Protein AF-A0A0L0LN25-F1 (afdb_monomer_lite)

Foldseek 3Di:
DDDDLVVLVVLAAADPPPPDAAQDDDPNHRPQPPDDADPVRHFDSFLEYEYDDSVVDDPVLSVVSSVLRVVRRVVVVVPDVGNRRDQRWYWYLPPVRKIWIDTSDPVGHIDIGNDSCVSSDDPVPPDD

Structure (mmCIF, N/CA/C/O backbone):
data_AF-A0A0L0LN25-F1
#
_entry.id   AF-A0A0L0LN25-F1
#
loop_
_atom_site.group_PDB
_atom_site.id
_ato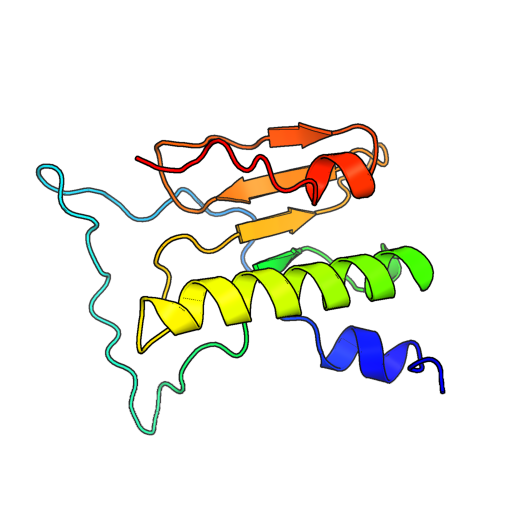m_site.type_symbol
_atom_site.label_atom_id
_atom_site.label_alt_id
_atom_site.label_comp_id
_atom_site.label_asym_id
_atom_site.label_entity_id
_atom_site.label_seq_id
_atom_site.pdbx_PDB_ins_code
_atom_site.Cartn_x
_atom_site.Cartn_y
_atom_site.Cartn_z
_atom_site.occupancy
_atom_site.B_iso_or_equiv
_atom_site.auth_seq_id
_atom_site.auth_comp_id
_atom_site.auth_asym_id
_atom_site.auth_atom_id
_atom_site.pdbx_PDB_model_num
ATOM 1 N N . MET A 1 1 ? 5.239 -18.523 13.470 1.00 55.62 1 MET A N 1
ATOM 2 C CA . MET A 1 1 ? 5.360 -17.385 14.404 1.00 55.62 1 MET A CA 1
ATOM 3 C C . MET A 1 1 ? 4.647 -16.206 13.769 1.00 55.62 1 MET A C 1
ATOM 5 O O . MET A 1 1 ? 4.851 -15.994 12.580 1.00 55.62 1 MET A O 1
ATOM 9 N N . SER A 1 2 ? 3.761 -15.525 14.496 1.00 78.56 2 SER A N 1
ATOM 10 C CA . SER A 1 2 ? 3.165 -14.263 14.040 1.00 78.56 2 SER A CA 1
ATOM 11 C C . SER A 1 2 ? 4.228 -13.165 14.089 1.00 78.56 2 SER A C 1
ATOM 13 O O . SER A 1 2 ? 5.003 -13.122 15.042 1.00 78.56 2 SER A O 1
ATOM 15 N N . LEU A 1 3 ? 4.285 -12.318 13.060 1.00 83.31 3 LEU A N 1
ATOM 16 C CA . LEU A 1 3 ? 5.192 -11.168 13.028 1.00 83.31 3 LEU A CA 1
ATOM 17 C C . LEU A 1 3 ? 4.820 -10.176 14.138 1.00 83.31 3 LEU A C 1
ATOM 19 O O . LEU A 1 3 ? 3.642 -9.995 14.444 1.00 83.31 3 LEU A O 1
ATOM 23 N N . SER A 1 4 ? 5.821 -9.531 14.724 1.00 93.62 4 SER A N 1
ATOM 24 C CA . SER A 1 4 ? 5.635 -8.395 15.625 1.00 93.62 4 SER A CA 1
ATOM 25 C C . SER A 1 4 ? 5.137 -7.161 14.868 1.00 93.62 4 SER A C 1
ATOM 27 O O . SER A 1 4 ? 5.356 -7.016 13.662 1.00 93.62 4 SER A O 1
ATOM 29 N N . ARG A 1 5 ? 4.519 -6.214 15.586 1.00 92.31 5 ARG A N 1
ATOM 30 C CA . ARG A 1 5 ? 4.071 -4.932 15.018 1.00 92.31 5 ARG A CA 1
ATOM 31 C C . ARG A 1 5 ? 5.196 -4.194 14.282 1.00 92.31 5 ARG A C 1
ATOM 33 O O . ARG A 1 5 ? 4.986 -3.706 13.177 1.00 92.31 5 ARG A O 1
ATOM 40 N N . THR A 1 6 ? 6.396 -4.153 14.861 1.00 88.69 6 THR A N 1
ATOM 41 C CA . THR A 1 6 ? 7.568 -3.507 14.249 1.00 88.69 6 THR A CA 1
ATOM 42 C C . THR A 1 6 ? 7.966 -4.173 12.933 1.00 88.69 6 THR A C 1
ATOM 44 O O . THR A 1 6 ? 8.272 -3.481 11.965 1.00 88.69 6 THR A O 1
ATOM 47 N N . GLU A 1 7 ? 7.915 -5.506 12.862 1.00 86.75 7 GLU A N 1
ATOM 48 C CA . GLU A 1 7 ? 8.190 -6.241 11.623 1.00 86.75 7 GLU A CA 1
ATOM 49 C C . GLU A 1 7 ? 7.120 -5.983 10.556 1.00 86.75 7 GLU A C 1
ATOM 51 O O . GLU A 1 7 ? 7.458 -5.821 9.385 1.00 86.75 7 GLU A O 1
ATOM 56 N N . LEU A 1 8 ? 5.843 -5.901 10.945 1.00 86.75 8 LEU A N 1
ATOM 57 C CA . LEU A 1 8 ? 4.753 -5.561 10.025 1.00 86.75 8 LEU A CA 1
ATOM 58 C C . LEU A 1 8 ? 4.919 -4.146 9.455 1.00 86.75 8 LEU A C 1
ATOM 60 O O . LEU A 1 8 ? 4.846 -3.959 8.243 1.00 86.75 8 LEU A O 1
ATOM 64 N N . ILE A 1 9 ? 5.215 -3.160 10.307 1.00 86.56 9 ILE A N 1
ATOM 65 C CA . ILE A 1 9 ? 5.462 -1.773 9.883 1.00 86.56 9 ILE A CA 1
ATOM 66 C C . ILE A 1 9 ? 6.662 -1.699 8.933 1.00 86.56 9 ILE A C 1
ATOM 68 O O . ILE A 1 9 ? 6.582 -1.020 7.911 1.00 86.56 9 ILE A O 1
ATOM 72 N N . GLY A 1 10 ? 7.749 -2.416 9.239 1.00 78.88 10 GLY A N 1
ATOM 73 C CA . GLY A 1 10 ? 8.963 -2.435 8.416 1.00 78.88 10 GLY A CA 1
ATOM 74 C C . GLY A 1 10 ? 8.802 -3.128 7.058 1.00 78.88 10 GLY A C 1
ATOM 75 O O . GLY A 1 10 ? 9.588 -2.873 6.149 1.00 78.88 10 GLY A O 1
ATOM 76 N N . LYS A 1 11 ? 7.790 -3.990 6.898 1.00 85.06 11 LYS A N 1
ATOM 77 C CA . LYS A 1 11 ? 7.468 -4.654 5.624 1.00 85.06 11 LYS A CA 1
ATOM 78 C C . LYS A 1 11 ? 6.600 -3.814 4.686 1.00 85.06 11 LYS A C 1
ATOM 80 O O . LYS A 1 11 ? 6.530 -4.116 3.493 1.00 85.06 11 LYS A O 1
ATOM 85 N N . LEU A 1 12 ? 5.903 -2.809 5.207 1.00 84.88 12 LEU A N 1
ATOM 86 C CA . LEU A 1 12 ? 5.016 -1.961 4.420 1.00 84.88 12 LEU A CA 1
ATOM 87 C C . LEU A 1 12 ? 5.783 -0.790 3.805 1.00 84.88 12 LEU A C 1
ATOM 89 O O . LEU A 1 12 ? 6.668 -0.201 4.420 1.00 84.88 12 LEU A O 1
ATOM 93 N N . MET A 1 13 ? 5.407 -0.433 2.579 1.00 88.00 13 MET A N 1
ATOM 94 C CA . MET A 1 13 ? 5.861 0.802 1.952 1.00 88.00 13 MET A CA 1
ATOM 95 C C . MET A 1 13 ? 4.925 1.936 2.376 1.00 88.00 13 MET A C 1
ATOM 97 O O . MET A 1 13 ? 3.722 1.874 2.121 1.00 88.00 13 MET A O 1
ATOM 101 N N . TRP A 1 14 ? 5.466 2.968 3.017 1.00 84.56 14 TRP A N 1
ATOM 102 C CA . TRP A 1 14 ? 4.688 4.097 3.526 1.00 84.56 14 TRP A CA 1
ATOM 103 C C . TRP A 1 14 ? 4.651 5.243 2.512 1.00 84.56 14 TRP A C 1
ATOM 105 O O . TRP A 1 14 ? 5.670 5.608 1.927 1.00 84.56 14 TRP A O 1
ATOM 115 N N . ASN A 1 15 ? 3.462 5.798 2.280 1.00 81.25 15 ASN A N 1
ATOM 116 C CA . ASN A 1 15 ? 3.239 6.918 1.376 1.00 81.25 15 ASN A CA 1
ATOM 117 C C . ASN A 1 15 ? 3.153 8.234 2.156 1.00 81.25 15 ASN A C 1
ATOM 119 O O . ASN A 1 15 ? 2.114 8.553 2.742 1.00 81.25 15 ASN A O 1
ATOM 123 N N . GLU A 1 16 ? 4.233 9.010 2.101 1.00 66.69 16 GLU A N 1
ATOM 124 C CA . GLU A 1 16 ? 4.356 10.327 2.742 1.00 66.69 16 GLU A CA 1
ATOM 125 C C . GLU A 1 16 ? 3.850 11.486 1.852 1.00 66.69 16 GLU A C 1
ATOM 127 O O . GLU A 1 16 ? 3.643 12.595 2.336 1.00 66.69 16 GLU A O 1
ATOM 132 N N . GLY A 1 17 ? 3.606 11.245 0.554 1.00 59.28 17 GLY A N 1
ATOM 133 C CA . GLY A 1 17 ? 3.309 12.278 -0.455 1.00 59.28 17 GLY A CA 1
ATOM 134 C C . GLY A 1 17 ? 1.823 12.571 -0.717 1.00 59.28 17 GLY A C 1
ATOM 135 O O . GLY A 1 17 ? 1.493 13.244 -1.696 1.00 59.28 17 GLY A O 1
ATOM 136 N N . GLY A 1 18 ? 0.908 12.055 0.112 1.00 60.31 18 GLY A N 1
ATOM 137 C CA . GLY A 1 18 ? -0.541 12.156 -0.117 1.00 60.31 18 GLY A CA 1
ATOM 138 C C . GLY A 1 18 ? -1.029 11.312 -1.307 1.00 60.31 18 GLY A C 1
ATOM 139 O O . GLY A 1 18 ? -0.308 10.470 -1.832 1.00 60.31 18 GLY A O 1
ATOM 140 N N . TYR A 1 19 ? -2.278 11.488 -1.748 1.00 60.75 19 TYR A N 1
ATOM 141 C CA . TYR A 1 19 ? -2.886 10.577 -2.738 1.00 60.75 19 TYR A CA 1
ATOM 142 C C . TYR A 1 19 ? -2.513 10.854 -4.203 1.00 60.75 19 TYR A C 1
ATOM 144 O O . TYR A 1 19 ? -3.021 10.144 -5.075 1.00 60.75 19 TYR A O 1
ATOM 152 N N . GLY A 1 20 ? -1.718 11.903 -4.474 1.00 54.34 20 GLY A N 1
ATOM 153 C CA . GLY A 1 20 ? -1.389 12.434 -5.808 1.00 54.34 20 GLY A CA 1
ATOM 154 C C . GLY A 1 20 ? -2.591 12.610 -6.756 1.00 54.34 20 GLY A C 1
ATOM 155 O O . GLY A 1 20 ? -3.731 12.289 -6.436 1.00 54.34 20 GLY A O 1
ATOM 156 N N . PHE A 1 21 ? -2.371 13.100 -7.969 1.00 41.38 21 PHE A N 1
ATOM 157 C CA . PHE A 1 21 ? -3.255 12.814 -9.107 1.00 41.38 21 PHE A CA 1
ATOM 158 C C . PHE A 1 21 ? -2.419 11.958 -10.060 1.00 41.38 21 PHE A C 1
ATOM 160 O O . PHE A 1 21 ? -1.208 12.155 -10.122 1.00 41.38 21 PHE A O 1
ATOM 167 N N . GLY A 1 22 ? -3.017 10.928 -10.663 1.00 48.19 22 GLY A N 1
ATOM 168 C CA . GLY A 1 22 ? -2.292 9.865 -11.366 1.00 48.19 22 GLY A CA 1
ATOM 169 C C . GLY A 1 22 ? -1.296 10.364 -12.419 1.00 48.19 22 GLY A C 1
ATOM 170 O O . GLY A 1 22 ? -1.324 11.521 -12.839 1.00 48.19 22 GLY A O 1
ATOM 171 N N . ILE A 1 23 ? -0.417 9.465 -12.861 1.00 47.84 23 ILE A N 1
ATOM 172 C CA . ILE A 1 23 ? 0.585 9.741 -13.901 1.00 47.84 23 ILE A CA 1
ATOM 173 C C . ILE A 1 23 ? -0.120 10.345 -15.137 1.00 47.84 23 ILE A C 1
ATOM 175 O O . ILE A 1 23 ? -1.143 9.797 -15.562 1.00 47.84 23 ILE A O 1
ATOM 179 N N . PRO A 1 24 ? 0.355 11.467 -15.717 1.00 38.66 24 PRO A N 1
ATOM 180 C CA . PRO A 1 24 ? -0.248 12.019 -16.926 1.00 38.66 24 PRO A CA 1
ATOM 181 C C . PRO A 1 24 ? -0.191 10.983 -18.056 1.00 38.66 24 PRO A C 1
ATOM 183 O O . PRO A 1 24 ? 0.837 10.349 -18.282 1.00 38.66 24 PRO A O 1
ATOM 186 N N . SER A 1 25 ? -1.299 10.793 -18.769 1.00 38.31 25 SER A N 1
ATOM 187 C CA . SER A 1 25 ? -1.283 10.063 -20.036 1.00 38.31 25 SER A CA 1
ATOM 188 C C . SER A 1 25 ? -1.082 11.062 -21.174 1.00 38.31 25 SER A C 1
ATOM 190 O O . SER A 1 25 ? -1.675 12.141 -21.181 1.00 38.31 25 SER A O 1
ATOM 192 N N . LEU A 1 26 ? -0.220 10.728 -22.130 1.00 34.94 26 LEU A N 1
ATOM 193 C CA . LEU A 1 26 ? -0.050 11.480 -23.373 1.00 34.94 26 LEU A CA 1
ATOM 194 C C . LEU A 1 26 ? -0.413 10.524 -24.508 1.00 34.94 26 LEU A C 1
ATOM 196 O O . LEU A 1 26 ? 0.212 9.478 -24.652 1.00 34.94 26 LEU A O 1
ATOM 200 N N . ALA A 1 27 ? -1.454 10.849 -25.281 1.00 35.12 27 ALA A N 1
ATOM 201 C CA . ALA A 1 27 ? -1.884 10.074 -26.452 1.00 35.12 27 ALA A CA 1
ATOM 202 C C . ALA A 1 27 ? -2.058 8.555 -26.195 1.00 35.12 27 ALA A C 1
ATOM 204 O O . ALA A 1 27 ? -1.476 7.736 -26.902 1.00 35.12 27 ALA A O 1
ATOM 205 N N . ASN A 1 28 ? -2.841 8.170 -25.176 1.00 30.42 28 ASN A N 1
ATOM 206 C CA . ASN A 1 28 ? -3.078 6.767 -24.779 1.00 30.42 28 ASN A CA 1
ATOM 207 C C . ASN A 1 28 ? -1.818 5.983 -24.365 1.00 30.42 28 ASN A C 1
ATOM 209 O O . ASN A 1 28 ? -1.851 4.759 -24.263 1.00 30.42 28 ASN A O 1
ATOM 213 N N . SER A 1 29 ? -0.714 6.675 -24.091 1.00 33.56 29 SER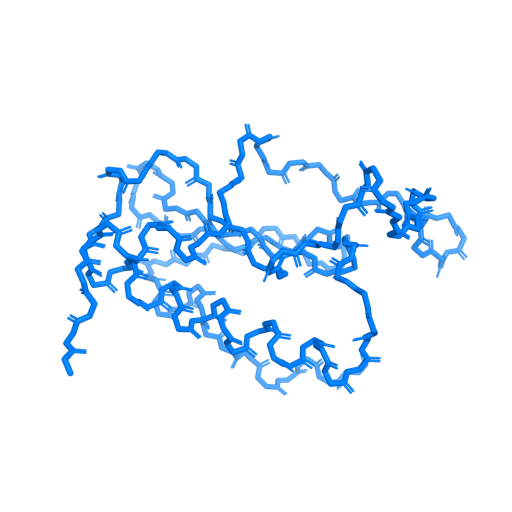 A N 1
ATOM 214 C CA . SER A 1 29 ? 0.466 6.097 -23.457 1.00 33.56 29 SER A CA 1
ATOM 215 C C . SER A 1 29 ? 0.572 6.609 -22.024 1.00 33.56 29 SER A C 1
ATOM 217 O O . SER A 1 29 ? 0.390 7.802 -21.759 1.00 33.56 29 SER A O 1
ATOM 219 N N . MET A 1 30 ? 0.838 5.706 -21.078 1.00 37.72 30 MET A N 1
ATOM 220 C CA . MET A 1 30 ? 1.261 6.107 -19.738 1.00 37.72 30 MET A CA 1
ATOM 221 C C . MET A 1 30 ? 2.562 6.897 -19.902 1.00 37.72 30 MET A C 1
ATOM 223 O O . MET A 1 30 ? 3.530 6.347 -20.429 1.00 37.72 30 MET A O 1
ATOM 227 N N . ALA A 1 31 ? 2.606 8.171 -19.499 1.00 39.69 31 ALA A N 1
ATOM 228 C CA . ALA A 1 31 ? 3.862 8.910 -19.509 1.00 39.69 31 ALA A CA 1
ATOM 229 C C . ALA A 1 31 ? 4.703 8.415 -18.330 1.00 39.69 31 ALA A C 1
ATOM 231 O O . ALA A 1 31 ? 4.651 8.956 -17.229 1.00 39.69 31 ALA A O 1
ATOM 232 N N . TRP A 1 32 ? 5.459 7.341 -18.561 1.00 48.56 32 TRP A N 1
ATOM 233 C CA . TRP A 1 32 ? 6.543 6.911 -17.692 1.00 48.56 32 TRP A CA 1
ATOM 234 C C . TRP A 1 32 ? 7.429 8.128 -17.464 1.00 48.56 32 TRP A C 1
ATOM 236 O O . TRP A 1 32 ? 8.125 8.573 -18.377 1.00 48.56 32 TRP A O 1
ATOM 246 N N . GLY A 1 33 ? 7.385 8.709 -16.271 1.00 42.22 33 GLY A N 1
ATOM 247 C CA . GLY A 1 33 ? 8.325 9.748 -15.887 1.00 42.22 33 GLY A CA 1
ATOM 248 C C . GLY A 1 33 ? 9.710 9.136 -15.710 1.00 42.22 33 GLY A C 1
ATOM 249 O O . GLY A 1 33 ? 10.149 9.025 -14.580 1.00 42.22 33 GLY A O 1
ATOM 250 N N . LEU A 1 34 ? 10.337 8.678 -16.804 1.00 43.62 34 LEU A N 1
ATOM 251 C CA . LEU A 1 34 ? 11.768 8.438 -17.038 1.00 43.62 34 LEU A CA 1
ATOM 252 C C . LEU A 1 34 ? 12.608 8.038 -15.809 1.00 43.62 34 LEU A C 1
ATOM 254 O O . LEU A 1 34 ? 13.731 8.509 -15.628 1.00 43.62 34 LEU A O 1
ATOM 258 N N . ALA A 1 35 ? 12.090 7.160 -14.959 1.00 52.34 35 ALA A N 1
ATOM 259 C CA . ALA A 1 35 ? 12.849 6.544 -13.893 1.00 52.34 35 ALA A CA 1
ATOM 260 C C . ALA A 1 35 ? 13.159 5.133 -14.375 1.00 52.34 35 ALA A C 1
ATOM 262 O O . ALA A 1 35 ? 12.320 4.246 -14.331 1.00 52.34 35 ALA A O 1
ATOM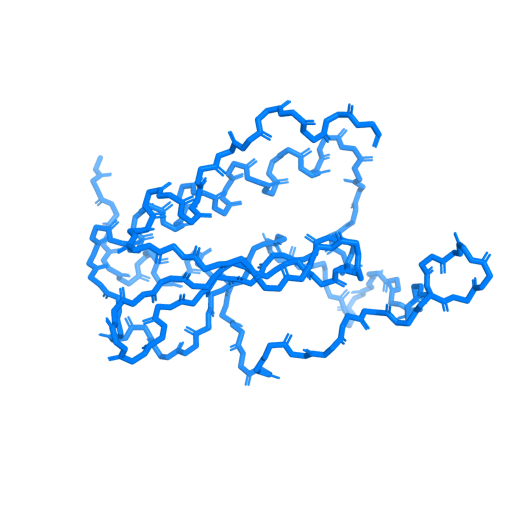 263 N N . THR A 1 36 ? 14.344 4.937 -14.932 1.00 59.75 36 THR A N 1
ATOM 264 C CA . THR A 1 36 ? 14.955 3.614 -14.995 1.00 59.75 36 THR A CA 1
ATOM 265 C C . THR A 1 36 ? 15.597 3.357 -13.639 1.00 59.75 36 THR A C 1
ATOM 267 O O . THR A 1 36 ? 16.262 4.241 -13.092 1.00 59.75 36 THR A O 1
ATOM 270 N N . THR A 1 37 ? 15.393 2.164 -13.077 1.00 62.34 37 THR A N 1
ATOM 271 C CA . THR A 1 37 ? 16.108 1.752 -11.862 1.00 62.34 37 THR A CA 1
ATOM 272 C C . THR A 1 37 ? 17.613 1.847 -12.108 1.00 62.34 37 THR A C 1
ATOM 274 O O . THR A 1 37 ? 18.092 1.415 -13.160 1.00 62.34 37 THR A O 1
ATOM 277 N N . GLY A 1 38 ? 18.360 2.363 -11.142 1.00 67.06 38 GLY A N 1
ATOM 278 C CA . GLY A 1 38 ? 19.812 2.490 -11.209 1.00 67.06 38 GLY A CA 1
ATOM 279 C C . GLY A 1 38 ? 20.435 2.466 -9.814 1.00 67.06 38 GLY A C 1
ATOM 280 O O . GLY A 1 38 ? 19.702 2.398 -8.829 1.00 67.06 38 GLY A O 1
ATOM 281 N N . PRO A 1 39 ? 21.771 2.542 -9.704 1.00 73.88 39 PRO A N 1
ATOM 282 C CA . PRO A 1 39 ? 22.466 2.535 -8.413 1.00 73.88 39 PRO A CA 1
ATOM 283 C C . PRO A 1 39 ? 21.940 3.597 -7.437 1.00 73.88 39 PRO A C 1
ATOM 285 O O . PRO A 1 39 ? 21.788 3.325 -6.251 1.00 73.88 39 PRO A O 1
ATOM 288 N N . ASP A 1 40 ? 21.573 4.767 -7.962 1.00 74.25 40 ASP A N 1
ATOM 289 C CA . ASP A 1 40 ? 21.067 5.901 -7.179 1.00 74.25 40 ASP A CA 1
ATOM 290 C C . ASP A 1 40 ? 19.533 5.916 -7.049 1.00 74.25 40 ASP A C 1
ATOM 292 O O . ASP A 1 40 ? 18.958 6.809 -6.426 1.00 74.25 40 ASP A O 1
ATOM 296 N N . ARG A 1 41 ? 18.849 4.960 -7.693 1.00 71.31 41 ARG A N 1
ATOM 297 C CA . ARG A 1 41 ? 17.384 4.846 -7.755 1.00 71.31 41 ARG A CA 1
ATOM 298 C C . ARG A 1 41 ? 16.991 3.367 -7.737 1.00 71.31 41 ARG A C 1
ATOM 300 O O . ARG A 1 41 ? 16.701 2.810 -8.803 1.00 71.31 41 ARG A O 1
ATOM 307 N N . PRO A 1 42 ? 17.045 2.708 -6.565 1.00 74.06 42 PRO A N 1
ATOM 308 C CA . PRO A 1 42 ? 16.641 1.314 -6.452 1.00 74.06 42 PRO A CA 1
ATOM 309 C C . PRO A 1 42 ? 15.168 1.144 -6.838 1.00 74.06 42 PRO A C 1
ATOM 311 O O . PRO A 1 42 ? 14.383 2.094 -6.798 1.00 74.06 42 PRO A O 1
ATOM 314 N N . ASP A 1 43 ? 14.799 -0.076 -7.222 1.00 77.62 43 ASP A N 1
ATOM 315 C CA . ASP A 1 43 ? 13.396 -0.406 -7.465 1.00 77.62 43 ASP A CA 1
ATOM 316 C C . ASP A 1 43 ? 12.566 -0.271 -6.181 1.00 77.62 43 ASP A C 1
ATOM 318 O O . ASP A 1 43 ? 13.090 -0.360 -5.064 1.00 77.62 43 ASP A O 1
ATOM 322 N N . LEU A 1 44 ? 11.258 -0.080 -6.334 1.00 78.75 44 LEU A N 1
ATOM 323 C CA . LEU A 1 44 ? 10.359 -0.002 -5.189 1.00 78.75 44 LEU A CA 1
ATOM 324 C C . LEU A 1 44 ? 10.219 -1.377 -4.509 1.00 78.75 44 LEU A C 1
ATOM 326 O O . LEU A 1 44 ? 10.125 -2.411 -5.178 1.00 78.75 44 LEU A O 1
ATOM 330 N N . PRO A 1 45 ? 10.139 -1.426 -3.169 1.00 81.69 45 PRO A N 1
ATOM 331 C CA . PRO A 1 45 ? 9.975 -2.687 -2.449 1.00 81.69 45 PRO A CA 1
ATOM 332 C C . PRO A 1 45 ? 8.584 -3.314 -2.648 1.00 81.69 45 PRO A C 1
ATOM 334 O O . PRO A 1 45 ? 8.444 -4.525 -2.480 1.00 81.69 45 PRO A O 1
ATOM 337 N N . SER A 1 46 ? 7.574 -2.521 -3.026 1.00 85.75 46 SER A N 1
ATOM 338 C CA . SER A 1 46 ? 6.192 -2.955 -3.260 1.00 85.75 46 SER A CA 1
ATOM 339 C C . SER A 1 46 ? 5.478 -2.045 -4.269 1.00 85.75 46 SER A C 1
ATOM 341 O O . SER A 1 46 ? 5.843 -0.882 -4.428 1.00 85.75 46 SER A O 1
ATOM 343 N N . VAL A 1 47 ? 4.430 -2.563 -4.918 1.00 85.25 47 VAL A N 1
ATOM 344 C CA . VAL A 1 47 ? 3.466 -1.774 -5.723 1.00 85.25 47 VAL A CA 1
ATOM 345 C C . VAL A 1 47 ? 2.244 -1.317 -4.916 1.00 85.25 47 VAL A C 1
ATOM 347 O O . VAL A 1 47 ? 1.301 -0.749 -5.470 1.00 85.25 47 VAL A O 1
ATOM 350 N N . VAL A 1 48 ? 2.230 -1.584 -3.610 1.00 87.38 48 VAL A N 1
ATOM 351 C CA . VAL A 1 48 ? 1.199 -1.133 -2.673 1.00 87.38 48 VAL A CA 1
ATOM 352 C C . VAL A 1 48 ? 1.840 -0.244 -1.620 1.00 87.38 48 VAL A C 1
ATOM 354 O O . VAL A 1 48 ? 2.785 -0.655 -0.950 1.00 87.38 48 VAL A O 1
ATOM 357 N N . ALA A 1 49 ? 1.290 0.952 -1.450 1.00 88.06 49 ALA A N 1
ATOM 358 C CA . ALA A 1 49 ? 1.679 1.905 -0.428 1.00 88.06 49 ALA A CA 1
ATOM 359 C C . ALA A 1 49 ? 0.550 2.112 0.592 1.00 88.06 49 ALA A C 1
ATOM 361 O O . ALA A 1 49 ? -0.630 2.085 0.234 1.00 88.06 49 ALA A O 1
ATOM 362 N N . VAL A 1 50 ? 0.911 2.363 1.848 1.00 89.19 50 VAL A N 1
ATOM 363 C CA . VAL A 1 50 ? -0.019 2.679 2.941 1.00 89.19 50 VAL A CA 1
ATOM 364 C C . VAL A 1 50 ? 0.186 4.128 3.370 1.00 89.19 50 VAL A C 1
ATOM 366 O O . VAL A 1 50 ? 1.319 4.556 3.567 1.00 89.19 50 VAL A O 1
ATOM 369 N N . SER A 1 51 ? -0.889 4.904 3.484 1.00 89.00 51 SER A N 1
ATOM 370 C CA . SER A 1 51 ? -0.807 6.328 3.829 1.00 89.00 51 SER A CA 1
ATOM 371 C C . SER A 1 51 ? -0.986 6.608 5.318 1.00 89.00 51 SER A C 1
ATOM 373 O O . SER A 1 51 ? -1.692 5.900 6.035 1.00 89.00 51 SER A O 1
ATOM 375 N N . GLY A 1 52 ? -0.394 7.718 5.758 1.00 82.19 52 GLY A N 1
ATOM 376 C CA . GLY A 1 52 ? -0.514 8.199 7.129 1.00 82.19 52 GLY A CA 1
ATOM 377 C C . GLY A 1 52 ? 0.397 7.464 8.117 1.00 82.19 52 GLY A C 1
ATOM 378 O O . GLY A 1 52 ? 1.161 6.581 7.730 1.00 82.19 52 GLY A O 1
ATOM 379 N N . PRO A 1 53 ? 0.346 7.862 9.39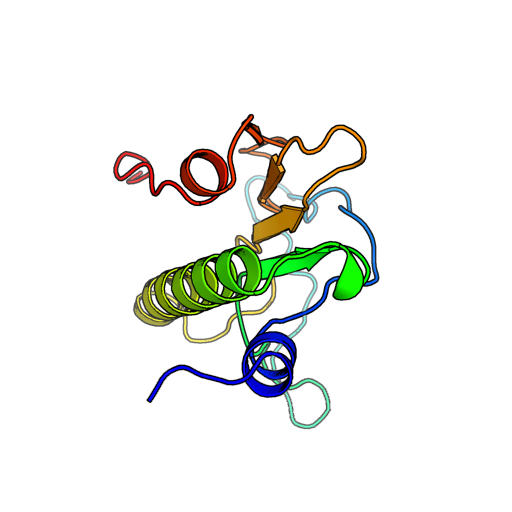5 1.00 87.62 53 PRO A N 1
ATOM 380 C CA . PRO A 1 53 ? 1.241 7.335 10.412 1.00 87.62 53 PRO A CA 1
ATOM 381 C C . PRO A 1 53 ? 0.821 5.908 10.842 1.00 87.62 53 PRO A C 1
ATOM 383 O O . PRO A 1 53 ? -0.382 5.611 10.868 1.00 87.62 53 PRO A O 1
ATOM 386 N N . PRO A 1 54 ? 1.767 5.011 11.192 1.00 88.44 54 PRO A N 1
ATOM 387 C CA . PRO A 1 54 ? 1.464 3.617 11.531 1.00 88.44 54 PRO A CA 1
ATOM 388 C C . PRO A 1 54 ? 0.476 3.426 12.689 1.00 88.44 54 PRO A C 1
ATOM 390 O O . PRO A 1 54 ? -0.230 2.420 12.745 1.00 88.44 54 PRO A O 1
ATOM 393 N N . GLU A 1 55 ? 0.393 4.384 13.610 1.00 92.56 55 GLU A N 1
ATOM 394 C CA . GLU A 1 55 ? -0.485 4.373 14.789 1.00 92.56 55 GLU A CA 1
ATOM 395 C C . GLU A 1 55 ? -1.975 4.368 14.426 1.00 92.56 55 GLU A C 1
ATOM 397 O O . GLU A 1 55 ? -2.809 3.983 15.242 1.00 92.56 55 GLU A O 1
ATOM 402 N N . LYS A 1 56 ? -2.318 4.743 13.189 1.00 93.44 56 LYS A N 1
ATOM 403 C CA . LYS A 1 56 ? -3.683 4.673 12.653 1.00 93.44 56 LYS A CA 1
ATOM 404 C C . LYS A 1 56 ? -4.205 3.236 12.515 1.00 93.44 56 LYS A C 1
ATOM 406 O O . LYS A 1 56 ? -5.419 3.014 12.488 1.00 93.44 56 LYS A O 1
ATOM 411 N N . TYR A 1 57 ? -3.294 2.272 12.406 1.00 94.69 57 TYR A N 1
ATOM 412 C CA . TYR A 1 57 ? -3.589 0.888 12.059 1.00 94.69 57 TYR A CA 1
ATOM 413 C C . TYR A 1 57 ? -3.401 -0.037 13.264 1.00 94.69 57 TYR A C 1
ATOM 415 O O . TYR A 1 57 ? -2.376 0.000 13.956 1.00 94.69 57 TYR A O 1
ATOM 423 N N . SER A 1 58 ? -4.383 -0.901 13.493 1.00 96.75 58 SER A N 1
ATOM 424 C CA . SER A 1 58 ? -4.283 -2.038 14.413 1.00 96.75 58 SER A CA 1
ATOM 425 C C . SER A 1 58 ? -3.336 -3.114 13.870 1.00 96.75 58 SER A C 1
ATOM 427 O O . SER A 1 58 ? -3.006 -3.128 12.685 1.00 96.75 58 SER A O 1
ATOM 429 N N . ASP A 1 59 ? -2.887 -4.024 14.735 1.00 95.75 59 ASP A N 1
ATOM 430 C CA . ASP A 1 59 ? -1.972 -5.106 14.343 1.00 95.75 59 ASP A CA 1
ATOM 431 C C . ASP A 1 59 ? -2.592 -6.040 13.290 1.00 95.75 59 ASP A C 1
ATOM 433 O O . ASP A 1 59 ? -1.915 -6.426 12.337 1.00 95.75 59 ASP A O 1
ATOM 437 N N . ASP A 1 60 ? -3.891 -6.329 13.409 1.00 96.06 60 ASP A N 1
ATOM 438 C CA . ASP A 1 60 ? -4.626 -7.148 12.439 1.00 96.06 60 ASP A CA 1
ATOM 439 C C . ASP A 1 60 ? -4.715 -6.456 11.071 1.00 96.06 60 ASP A C 1
ATOM 441 O O . ASP A 1 60 ? -4.476 -7.079 10.035 1.00 96.06 60 ASP A O 1
ATOM 445 N N . GLU A 1 61 ? -4.978 -5.145 11.058 1.00 96.69 61 GLU A N 1
ATOM 446 C CA . GLU A 1 61 ? -4.995 -4.350 9.825 1.00 96.69 61 GLU A CA 1
ATOM 447 C C . GLU A 1 61 ? -3.610 -4.320 9.166 1.00 96.69 61 GLU A C 1
ATOM 449 O O . GLU A 1 61 ? -3.497 -4.491 7.953 1.00 96.69 61 GLU A O 1
ATOM 454 N N . LEU A 1 62 ? -2.539 -4.161 9.950 1.00 95.00 62 LEU A N 1
ATOM 455 C CA . LEU A 1 62 ? -1.166 -4.210 9.441 1.00 95.00 62 LEU A CA 1
ATOM 456 C C . LEU A 1 62 ? -0.821 -5.586 8.854 1.00 95.00 62 LEU A C 1
ATOM 458 O O . LEU A 1 62 ? -0.165 -5.662 7.810 1.00 95.00 62 LEU A O 1
ATOM 462 N N . ALA A 1 63 ? -1.270 -6.671 9.486 1.00 95.50 63 ALA A N 1
ATOM 463 C CA . ALA A 1 63 ? -1.077 -8.027 8.982 1.00 95.50 63 ALA A CA 1
ATOM 464 C C . ALA A 1 63 ? -1.814 -8.247 7.650 1.00 95.50 63 ALA A C 1
ATOM 466 O O . ALA A 1 63 ? -1.233 -8.779 6.698 1.00 95.50 63 ALA A O 1
ATOM 467 N N . GLU A 1 64 ? -3.061 -7.786 7.545 1.00 95.69 64 GLU A N 1
ATOM 468 C CA . GLU A 1 64 ? -3.860 -7.895 6.322 1.00 95.69 64 GLU A CA 1
ATOM 469 C C . GLU A 1 64 ? -3.292 -7.035 5.179 1.00 95.69 64 GLU A C 1
ATOM 471 O O . GLU A 1 64 ? -3.155 -7.524 4.051 1.00 95.69 64 GLU A O 1
ATOM 476 N N . LEU A 1 65 ? -2.869 -5.799 5.468 1.00 94.56 65 LEU A N 1
ATOM 477 C CA . LEU A 1 65 ? -2.190 -4.919 4.509 1.00 94.56 65 LEU A CA 1
ATOM 478 C C . LEU A 1 65 ? -0.867 -5.518 4.025 1.00 94.56 65 LEU A C 1
ATOM 480 O O . LEU A 1 65 ? -0.576 -5.474 2.828 1.00 94.56 65 LEU A O 1
ATOM 484 N N . THR A 1 66 ? -0.090 -6.125 4.925 1.00 93.69 66 THR A N 1
ATOM 485 C CA . THR A 1 66 ? 1.169 -6.806 4.578 1.00 93.69 66 THR A CA 1
ATOM 486 C C . THR A 1 66 ? 0.900 -7.959 3.617 1.00 93.69 66 THR A C 1
ATOM 488 O O . THR A 1 66 ? 1.499 -8.026 2.544 1.00 93.69 66 THR A O 1
ATOM 491 N N . ALA A 1 67 ? -0.065 -8.824 3.941 1.00 94.06 67 ALA A N 1
ATOM 492 C CA . ALA A 1 67 ? -0.428 -9.947 3.084 1.00 94.06 67 ALA A CA 1
ATOM 493 C C . ALA A 1 67 ? -0.967 -9.482 1.718 1.00 94.06 67 ALA A C 1
ATOM 495 O O . ALA A 1 67 ? -0.681 -10.098 0.689 1.00 94.06 67 ALA A O 1
ATOM 496 N N . PHE A 1 68 ? -1.749 -8.400 1.682 1.00 93.44 68 PHE A N 1
ATOM 497 C CA . PHE A 1 68 ? -2.234 -7.808 0.434 1.00 93.44 68 PHE A CA 1
ATOM 498 C C . PHE A 1 68 ? -1.090 -7.244 -0.421 1.00 93.44 68 PHE A C 1
ATOM 500 O O . PHE A 1 68 ? -1.020 -7.549 -1.615 1.00 93.44 68 PHE A O 1
ATOM 507 N N . SER A 1 69 ? -0.181 -6.483 0.192 1.00 90.69 69 SER A N 1
ATOM 508 C CA . SER A 1 69 ? 1.015 -5.916 -0.442 1.00 90.69 69 SER A CA 1
ATOM 509 C C . SER A 1 69 ? 1.891 -7.003 -1.071 1.00 90.69 69 SER A C 1
ATOM 511 O O . SER A 1 69 ? 2.233 -6.914 -2.253 1.00 90.69 69 SER A O 1
ATOM 513 N N . GLU A 1 70 ? 2.168 -8.083 -0.331 1.00 92.06 70 GLU A N 1
ATOM 514 C CA . GLU A 1 70 ? 2.948 -9.228 -0.816 1.00 92.06 70 GLU A CA 1
ATOM 515 C C . GLU A 1 70 ? 2.268 -9.910 -2.017 1.00 92.06 70 GLU A C 1
ATOM 517 O O . GLU A 1 70 ? 2.910 -10.156 -3.041 1.00 92.06 70 GLU A O 1
ATOM 522 N N . ARG A 1 71 ? 0.952 -10.168 -1.944 1.00 92.19 71 ARG A N 1
ATOM 523 C CA . ARG A 1 71 ? 0.203 -10.791 -3.052 1.00 92.19 71 ARG A CA 1
ATOM 524 C C . ARG A 1 71 ? 0.194 -9.927 -4.310 1.00 92.19 71 ARG A C 1
ATOM 526 O O . ARG A 1 71 ? 0.415 -10.448 -5.403 1.00 92.19 71 ARG A O 1
ATOM 533 N N . ARG A 1 72 ? -0.079 -8.625 -4.178 1.00 88.19 72 ARG A N 1
ATOM 534 C CA . 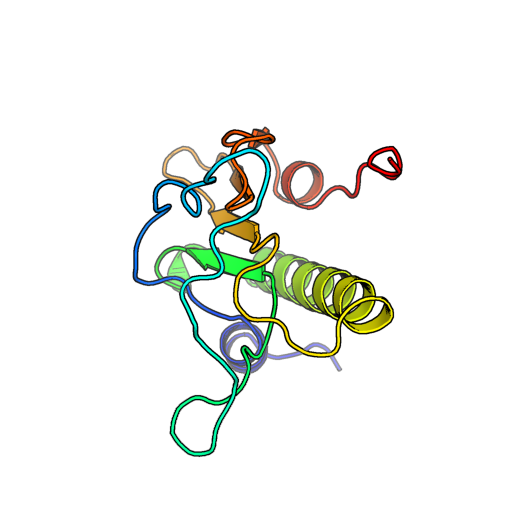ARG A 1 72 ? -0.159 -7.706 -5.325 1.00 88.19 72 ARG A CA 1
ATOM 535 C C . ARG A 1 72 ? 1.197 -7.475 -5.968 1.00 88.19 72 ARG A C 1
ATOM 537 O O . ARG A 1 72 ? 1.281 -7.510 -7.192 1.00 88.19 72 ARG A O 1
ATOM 544 N N . THR A 1 73 ? 2.241 -7.338 -5.162 1.00 87.31 73 THR A N 1
ATOM 545 C CA . THR A 1 73 ? 3.612 -7.211 -5.664 1.00 87.31 73 THR A CA 1
ATOM 546 C C . THR A 1 73 ? 4.041 -8.475 -6.391 1.00 87.31 73 THR A C 1
ATOM 548 O O . THR A 1 73 ? 4.458 -8.391 -7.539 1.00 87.31 73 THR A O 1
ATOM 551 N N . LYS A 1 74 ? 3.809 -9.662 -5.813 1.00 91.12 74 LYS A N 1
ATOM 552 C CA . LYS A 1 74 ? 4.108 -10.935 -6.487 1.00 91.12 74 LYS A CA 1
ATOM 553 C C . LYS A 1 74 ? 3.361 -11.093 -7.815 1.00 91.12 74 LYS A C 1
ATOM 555 O O . LYS A 1 74 ? 3.921 -11.611 -8.775 1.00 91.12 74 LYS A O 1
ATOM 560 N N . HIS A 1 75 ? 2.094 -10.682 -7.867 1.00 87.38 75 HIS A N 1
ATOM 561 C CA . HIS A 1 75 ? 1.322 -10.713 -9.107 1.00 87.38 75 HIS A CA 1
ATOM 562 C C . HIS A 1 75 ? 1.918 -9.766 -10.153 1.00 87.38 75 HIS A C 1
ATOM 564 O O . HIS A 1 75 ? 2.148 -10.181 -11.284 1.00 87.38 75 HIS A O 1
ATOM 570 N N . TYR A 1 76 ? 2.228 -8.529 -9.771 1.00 84.75 76 TYR A N 1
ATOM 571 C CA . TYR A 1 76 ? 2.851 -7.550 -10.656 1.00 84.75 76 TYR A CA 1
ATOM 572 C C . TYR A 1 76 ? 4.217 -8.030 -11.183 1.00 84.75 76 TYR A C 1
ATOM 574 O O . TYR A 1 76 ? 4.459 -7.990 -12.389 1.00 84.75 76 TYR A O 1
ATOM 582 N N . ASP A 1 77 ? 5.061 -8.583 -10.311 1.00 86.38 77 ASP A N 1
ATOM 583 C CA . ASP A 1 77 ? 6.385 -9.123 -10.656 1.00 86.38 77 ASP A CA 1
ATOM 584 C C . ASP A 1 77 ? 6.329 -10.282 -11.667 1.00 86.38 77 ASP A C 1
ATOM 586 O O . ASP A 1 77 ? 7.326 -10.588 -12.320 1.00 86.38 77 ASP A O 1
ATOM 590 N N . SER A 1 78 ? 5.174 -10.944 -11.817 1.00 88.81 78 SER A N 1
ATOM 591 C CA . SER A 1 78 ? 4.998 -11.993 -12.831 1.00 88.81 78 SER A CA 1
ATOM 592 C C . SER A 1 78 ? 4.864 -11.447 -14.259 1.00 88.81 78 SER A C 1
ATOM 594 O O . SER A 1 78 ? 5.119 -12.183 -15.211 1.00 88.81 78 SER A O 1
ATOM 596 N N . TYR A 1 79 ? 4.525 -10.161 -14.410 1.00 82.38 79 TYR A N 1
ATOM 597 C CA . TYR A 1 79 ? 4.363 -9.484 -15.704 1.00 82.38 79 TYR A CA 1
ATOM 598 C C . TYR A 1 79 ? 5.458 -8.453 -15.980 1.00 82.38 79 TYR A C 1
ATOM 600 O O . TYR A 1 79 ? 5.812 -8.217 -17.136 1.00 82.38 79 TYR A O 1
ATOM 608 N N . PHE A 1 80 ? 6.010 -7.840 -14.933 1.00 81.06 80 PHE A N 1
ATOM 609 C CA . PHE A 1 80 ? 6.940 -6.723 -15.045 1.00 81.06 80 PHE A CA 1
ATOM 610 C C . PHE A 1 80 ? 8.232 -6.996 -14.279 1.00 81.06 80 PHE A C 1
ATOM 612 O O . PHE A 1 80 ? 8.230 -7.584 -13.204 1.00 81.06 80 PHE A O 1
ATOM 619 N N . LYS A 1 81 ? 9.354 -6.517 -14.823 1.00 81.00 81 LYS A N 1
ATOM 620 C CA . LYS A 1 81 ? 10.684 -6.663 -14.204 1.00 81.00 81 LYS A CA 1
ATOM 621 C C . LYS A 1 81 ? 11.057 -5.512 -13.260 1.00 81.00 81 LYS A C 1
ATOM 623 O O . LYS A 1 81 ? 12.113 -5.578 -12.643 1.00 81.00 81 LYS A O 1
ATOM 628 N N . GLN A 1 82 ? 10.248 -4.450 -13.219 1.00 79.19 82 GLN A N 1
ATOM 629 C CA . GLN A 1 82 ? 10.480 -3.221 -12.452 1.00 79.19 82 GLN A CA 1
ATOM 630 C C . GLN A 1 82 ? 9.142 -2.647 -11.969 1.00 79.19 82 GLN A C 1
ATOM 632 O O . GLN A 1 82 ? 8.173 -2.618 -12.736 1.00 79.19 82 GLN A O 1
ATOM 637 N N . ARG A 1 83 ? 9.091 -2.157 -10.726 1.00 78.06 83 ARG A N 1
ATOM 638 C CA . ARG A 1 83 ? 7.863 -1.733 -10.016 1.00 78.06 83 ARG A CA 1
ATOM 639 C C . ARG A 1 83 ? 7.616 -0.224 -10.032 1.00 78.06 83 ARG A C 1
ATOM 641 O O . ARG A 1 83 ? 6.732 0.264 -9.332 1.00 78.06 83 ARG A O 1
ATOM 648 N N . LEU A 1 84 ? 8.382 0.523 -10.825 1.00 65.94 84 LEU A N 1
ATOM 649 C CA . LEU A 1 84 ? 8.334 1.984 -10.904 1.00 65.94 84 LEU A CA 1
ATOM 650 C C . LEU A 1 84 ? 7.001 2.511 -11.471 1.00 65.94 84 LEU A C 1
ATOM 652 O O . LEU A 1 84 ? 6.884 2.849 -12.645 1.00 65.94 84 LEU A O 1
ATOM 656 N N . GLY A 1 85 ? 5.997 2.622 -10.602 1.00 58.28 85 GLY A N 1
ATOM 657 C CA . GLY A 1 85 ? 4.841 3.507 -10.759 1.00 58.28 85 GLY A CA 1
ATOM 658 C C . GLY A 1 85 ? 3.722 3.050 -11.696 1.00 58.28 85 GLY A C 1
ATOM 659 O O . GLY A 1 85 ? 2.650 3.653 -11.653 1.00 58.28 85 GLY A O 1
ATOM 660 N N . ALA A 1 86 ? 3.884 1.989 -12.489 1.00 54.00 86 ALA A N 1
ATOM 661 C CA . ALA A 1 86 ? 2.743 1.418 -13.201 1.00 54.00 86 ALA A CA 1
ATOM 662 C C . ALA A 1 86 ? 1.791 0.763 -12.181 1.00 54.00 86 ALA A C 1
ATOM 664 O O . ALA A 1 86 ? 2.173 -0.143 -11.445 1.00 54.00 86 ALA A O 1
ATOM 665 N N . ASN A 1 87 ? 0.548 1.249 -12.115 1.00 62.25 87 ASN A N 1
ATOM 666 C CA . ASN A 1 87 ? -0.521 0.707 -11.266 1.00 62.25 87 ASN A CA 1
ATOM 667 C C . ASN A 1 87 ? -0.254 0.720 -9.746 1.00 62.25 87 ASN A C 1
ATOM 669 O O . ASN A 1 87 ? -0.814 -0.110 -9.029 1.00 62.25 87 ASN A O 1
ATOM 673 N N . LEU A 1 88 ? 0.548 1.670 -9.242 1.00 77.88 88 LEU A N 1
ATOM 674 C CA . LEU A 1 88 ? 0.760 1.858 -7.801 1.00 77.88 88 LEU A CA 1
ATOM 675 C C . LEU A 1 88 ? -0.593 1.997 -7.076 1.00 77.88 88 LEU A C 1
ATOM 677 O O . LEU A 1 88 ? -1.416 2.844 -7.438 1.00 77.88 88 LEU A O 1
ATOM 681 N N . ILE A 1 89 ? -0.820 1.158 -6.064 1.00 85.44 89 ILE A N 1
ATOM 682 C CA . ILE A 1 89 ? -2.030 1.157 -5.234 1.00 85.44 89 ILE A CA 1
ATOM 683 C C . ILE A 1 89 ? -1.715 1.874 -3.926 1.00 85.44 89 ILE A C 1
ATOM 685 O O . ILE A 1 89 ? -0.789 1.486 -3.225 1.00 85.44 89 ILE A O 1
ATOM 689 N N . VAL A 1 90 ? -2.513 2.869 -3.559 1.00 87.94 90 VAL A N 1
ATOM 690 C CA . VAL A 1 90 ? -2.473 3.502 -2.239 1.00 87.94 90 VAL A CA 1
ATOM 691 C C . VAL A 1 90 ? -3.679 3.035 -1.436 1.00 87.94 90 VAL A C 1
ATOM 693 O O . VAL A 1 90 ? -4.813 3.147 -1.911 1.00 87.94 90 VAL A O 1
ATOM 696 N N . ILE A 1 91 ? -3.431 2.520 -0.234 1.00 91.81 91 ILE A N 1
ATOM 697 C CA . ILE A 1 91 ? -4.457 2.195 0.757 1.00 91.81 91 ILE A CA 1
ATOM 698 C C . ILE A 1 91 ? -4.378 3.194 1.910 1.00 91.81 91 ILE A C 1
ATOM 700 O O . ILE A 1 91 ? -3.290 3.523 2.385 1.00 91.81 91 ILE A O 1
ATOM 704 N N . ASP A 1 92 ? -5.531 3.667 2.368 1.00 92.81 92 ASP A N 1
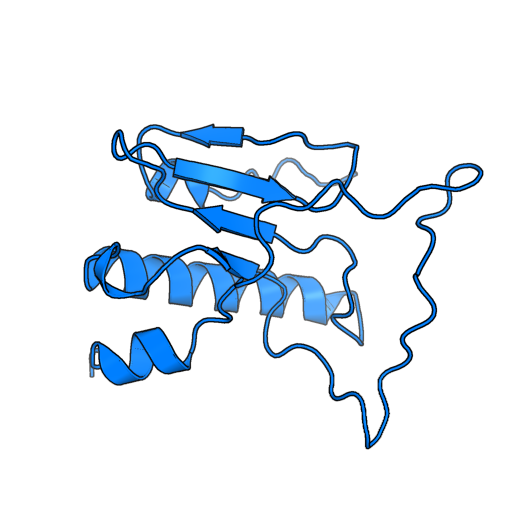ATOM 705 C CA . ASP A 1 92 ? -5.628 4.533 3.537 1.00 92.81 92 ASP A CA 1
ATOM 706 C C . ASP A 1 92 ? -6.909 4.276 4.334 1.00 92.81 92 ASP A C 1
ATOM 708 O O . ASP A 1 92 ? -7.939 3.925 3.767 1.00 92.81 92 ASP A O 1
ATOM 712 N N . LYS A 1 93 ? -6.858 4.506 5.645 1.00 95.00 93 LYS A N 1
ATOM 713 C CA . LYS A 1 93 ? -7.971 4.342 6.593 1.00 95.00 93 LYS A CA 1
ATOM 714 C C . LYS A 1 93 ? -8.703 5.651 6.965 1.00 95.00 93 LYS A C 1
ATOM 716 O O . LYS A 1 93 ? -9.111 5.780 8.087 1.00 95.00 93 LYS A O 1
ATOM 721 N N . LEU A 1 94 ? -8.773 6.704 6.151 1.00 92.94 94 LEU A N 1
ATOM 722 C CA . LEU A 1 94 ? -9.480 7.996 6.428 1.00 92.94 94 LEU A CA 1
ATOM 723 C C . LEU A 1 94 ? -9.653 8.463 7.914 1.00 92.94 94 LEU A C 1
ATOM 725 O O . LEU A 1 94 ? -8.798 8.202 8.750 1.00 92.94 94 LEU A O 1
ATOM 729 N N . SER A 1 95 ? -10.616 9.315 8.261 1.00 91.88 95 SER A N 1
ATOM 730 C CA . SER A 1 95 ? -10.836 9.772 9.656 1.00 91.88 95 SER A CA 1
ATOM 731 C C . SER A 1 95 ? -12.144 9.250 10.244 1.00 91.88 95 SER A C 1
ATOM 733 O O . SER A 1 95 ? -12.305 9.174 11.458 1.00 91.88 95 SER A O 1
ATOM 735 N N . ASP A 1 96 ? -13.057 8.838 9.374 1.00 93.88 96 ASP A N 1
ATOM 736 C CA . ASP A 1 96 ? -14.347 8.226 9.672 1.00 93.88 96 ASP A CA 1
ATOM 737 C C . ASP A 1 96 ? -14.266 6.688 9.754 1.00 93.88 96 ASP A C 1
ATOM 739 O O . ASP A 1 96 ? -15.293 6.016 9.781 1.00 93.88 96 ASP A O 1
ATOM 743 N N . ASN A 1 97 ? -13.050 6.126 9.807 1.00 91.81 97 ASN A N 1
ATOM 744 C CA . ASN A 1 97 ? -12.743 4.690 9.721 1.00 91.81 97 ASN A CA 1
ATOM 745 C C . ASN A 1 97 ? -13.145 4.013 8.400 1.00 91.81 97 ASN A C 1
ATOM 747 O O . ASN A 1 97 ? -13.080 2.784 8.308 1.00 91.81 97 ASN A O 1
ATOM 751 N N . SER A 1 98 ? -13.521 4.779 7.375 1.00 94.50 98 SER A N 1
ATOM 752 C CA . SER A 1 98 ? -13.653 4.235 6.029 1.00 94.50 98 SER A CA 1
ATOM 753 C C . SER A 1 98 ? -12.280 4.010 5.395 1.00 94.50 98 SER A C 1
ATOM 755 O O . SER A 1 98 ? -11.252 4.549 5.815 1.00 94.50 98 SER A O 1
ATOM 757 N N . TRP A 1 99 ? -12.270 3.174 4.368 1.00 94.69 99 TRP A N 1
ATOM 758 C CA . TRP A 1 99 ? -11.076 2.756 3.664 1.00 94.69 99 TRP A CA 1
ATOM 759 C C . TRP A 1 99 ? -11.083 3.293 2.251 1.00 94.69 99 TRP A C 1
ATOM 761 O O . TRP A 1 99 ? -12.035 3.102 1.500 1.00 94.69 99 TRP A O 1
ATOM 771 N N . LEU A 1 100 ? -9.984 3.928 1.883 1.00 91.75 100 LEU A N 1
ATOM 772 C CA . LEU A 1 100 ? -9.687 4.367 0.539 1.00 91.75 100 LEU A CA 1
ATOM 773 C C . LEU A 1 100 ? -8.714 3.375 -0.095 1.00 91.75 100 LEU A C 1
ATOM 775 O O . LEU A 1 100 ? -7.639 3.115 0.444 1.00 91.75 100 LEU A O 1
ATOM 779 N N . ARG A 1 101 ? -9.052 2.898 -1.290 1.00 89.94 101 ARG A N 1
ATOM 780 C CA . ARG A 1 101 ? -8.113 2.299 -2.233 1.00 89.94 101 ARG A CA 1
ATOM 781 C C . ARG A 1 101 ? -8.057 3.158 -3.480 1.00 89.94 101 ARG A C 1
ATOM 783 O O . ARG A 1 101 ? -9.059 3.320 -4.172 1.00 89.94 101 ARG A O 1
ATOM 790 N N . LYS A 1 102 ? -6.874 3.637 -3.833 1.00 83.69 102 LYS A N 1
ATOM 791 C CA . LYS A 1 102 ? -6.658 4.394 -5.064 1.00 83.69 102 LYS A CA 1
ATOM 792 C C . LYS A 1 102 ? -5.601 3.721 -5.916 1.00 83.69 102 LYS A C 1
ATOM 794 O O . LYS A 1 102 ? -4.518 3.422 -5.426 1.00 83.69 102 LYS A O 1
ATOM 799 N N . ARG A 1 103 ? -5.895 3.522 -7.197 1.00 79.38 103 ARG A N 1
ATOM 800 C CA . ARG A 1 103 ? -4.853 3.260 -8.189 1.00 79.38 103 ARG A CA 1
ATOM 801 C C . ARG A 1 103 ? -4.345 4.584 -8.717 1.00 79.38 103 ARG A C 1
ATOM 803 O O . ARG A 1 103 ? -5.125 5.498 -8.965 1.00 79.38 103 ARG A O 1
ATOM 810 N N . MET A 1 104 ? -3.045 4.681 -8.940 1.00 69.62 104 MET A N 1
ATOM 811 C CA . MET A 1 104 ? -2.431 5.857 -9.561 1.00 69.62 104 MET A CA 1
ATOM 812 C C . MET A 1 104 ? -2.633 5.897 -11.091 1.00 69.62 104 MET A C 1
ATOM 814 O O . MET A 1 104 ? -1.859 6.533 -11.804 1.00 69.62 104 MET A O 1
ATOM 818 N N . SER A 1 105 ? -3.693 5.244 -11.585 1.00 62.53 105 SER A N 1
ATOM 819 C CA . SER A 1 105 ? -4.181 5.244 -12.966 1.00 62.53 105 SER A CA 1
ATOM 820 C C . SER A 1 105 ? -5.473 6.062 -13.073 1.00 62.53 105 SER A C 1
ATOM 822 O O . SER A 1 105 ? -6.315 6.015 -12.180 1.00 62.53 105 SER A O 1
ATOM 824 N N . TRP A 1 106 ? -5.682 6.767 -14.186 1.00 51.75 106 TRP A N 1
ATOM 825 C CA . TRP A 1 106 ? -6.905 7.555 -14.420 1.00 51.75 106 TRP A CA 1
ATOM 826 C C . TRP A 1 106 ? -8.175 6.708 -14.574 1.00 51.75 106 TRP A C 1
ATOM 828 O O . TRP A 1 106 ? -9.266 7.187 -14.284 1.00 51.75 106 TRP A O 1
ATOM 838 N N . GLU A 1 107 ? -8.038 5.449 -14.991 1.00 55.00 107 GLU A N 1
ATOM 839 C CA . GLU A 1 107 ? -9.163 4.537 -15.250 1.00 55.00 107 GLU A CA 1
ATOM 840 C C . GLU A 1 107 ? -9.877 4.070 -13.978 1.00 55.00 107 GLU A C 1
ATOM 842 O O . GLU A 1 107 ? -10.959 3.493 -14.028 1.00 55.00 107 GLU A O 1
ATOM 847 N N . SER A 1 108 ? -9.277 4.301 -12.814 1.00 61.75 108 SER A N 1
ATOM 848 C CA . SER A 1 108 ? -9.831 3.879 -11.535 1.00 61.75 108 SER A CA 1
ATOM 849 C C . SER A 1 108 ? -9.641 5.003 -10.534 1.00 61.75 108 SER A C 1
ATOM 851 O O . SER A 1 108 ? -8.576 5.158 -9.937 1.00 61.75 108 SER A O 1
ATOM 853 N N . GLY A 1 109 ? -10.694 5.804 -10.369 1.00 68.75 109 GLY A N 1
ATOM 854 C CA . GLY A 1 109 ? -10.771 6.800 -9.309 1.00 68.75 109 GLY A CA 1
ATOM 855 C C . GLY A 1 109 ? -10.630 6.181 -7.908 1.00 68.75 109 GLY A C 1
ATOM 856 O O . GLY A 1 109 ? -10.530 4.959 -7.755 1.00 68.75 109 GLY A O 1
ATOM 857 N N . PRO A 1 110 ? -10.615 7.016 -6.858 1.00 81.50 110 PRO A N 1
ATOM 858 C CA . PRO A 1 110 ? -10.614 6.521 -5.489 1.00 81.50 110 PRO A CA 1
ATOM 859 C C . PRO A 1 110 ? -11.837 5.623 -5.247 1.00 81.50 110 PRO A C 1
ATOM 861 O O . PRO A 1 110 ? -12.973 6.021 -5.496 1.00 81.50 110 PRO A O 1
ATOM 864 N N . MET A 1 111 ? -11.593 4.410 -4.762 1.00 87.25 111 MET A N 1
ATOM 865 C CA . MET A 1 111 ? -12.623 3.486 -4.304 1.00 87.25 111 MET A CA 1
ATOM 866 C C . MET A 1 111 ? -12.707 3.561 -2.788 1.00 87.25 111 MET A C 1
ATOM 868 O O . MET A 1 111 ? -11.688 3.461 -2.106 1.00 87.25 111 MET A O 1
ATOM 872 N N . TYR A 1 112 ? -13.923 3.706 -2.277 1.00 90.69 112 TYR A N 1
ATOM 873 C CA . TYR A 1 112 ? -14.188 3.791 -0.849 1.00 90.69 112 TYR A CA 1
ATOM 874 C C . TYR A 1 112 ? -14.877 2.518 -0.370 1.00 90.69 112 TYR A C 1
ATOM 876 O O . TYR A 1 112 ? -15.673 1.912 -1.089 1.00 90.69 112 TYR A O 1
ATOM 884 N N . SER A 1 113 ? -14.555 2.085 0.838 1.00 92.94 113 SER A N 1
ATOM 885 C CA . SER A 1 113 ? -15.077 0.863 1.438 1.00 92.94 113 SER A CA 1
ATOM 886 C C . SER A 1 113 ? -15.280 1.059 2.931 1.00 92.94 113 SER A C 1
ATOM 888 O O . SER A 1 113 ? -14.545 1.798 3.578 1.00 92.94 113 SER A O 1
ATOM 890 N N . THR A 1 114 ? -16.278 0.394 3.503 1.00 94.94 114 THR A N 1
ATOM 891 C CA . THR A 1 114 ? -16.547 0.465 4.947 1.00 94.94 114 THR A CA 1
ATOM 892 C C . THR A 1 114 ? -15.623 -0.437 5.760 1.00 94.94 114 THR A C 1
ATOM 894 O O . THR A 1 114 ? -15.501 -0.251 6.965 1.00 94.94 114 THR A O 1
ATOM 897 N N . THR A 1 115 ? -14.972 -1.416 5.124 1.00 94.62 115 THR A N 1
ATOM 898 C CA . THR A 1 115 ? -14.065 -2.362 5.786 1.00 94.62 115 THR A CA 1
ATOM 899 C C . THR A 1 115 ? -12.745 -2.495 5.032 1.00 94.62 115 THR A C 1
ATOM 901 O O . THR A 1 115 ? -12.690 -2.286 3.816 1.00 94.62 115 THR A O 1
ATOM 904 N N . LEU A 1 116 ? -11.685 -2.891 5.749 1.00 94.56 116 LEU A N 1
ATOM 905 C CA . LEU A 1 116 ? -10.392 -3.200 5.138 1.00 94.56 116 LEU A CA 1
ATOM 906 C C . LEU A 1 116 ? -10.530 -4.339 4.131 1.00 94.56 116 LEU A C 1
ATOM 908 O O . LEU A 1 116 ? -10.046 -4.225 3.010 1.00 94.56 116 LEU A O 1
ATOM 912 N N . LYS A 1 117 ? -11.245 -5.400 4.513 1.00 93.56 117 LYS A N 1
ATOM 913 C CA . LYS A 1 117 ? -11.465 -6.587 3.686 1.00 93.56 117 LYS A CA 1
ATOM 914 C C . LYS A 1 117 ? -12.043 -6.239 2.316 1.00 93.56 117 LYS A C 1
ATOM 916 O O . LYS A 1 117 ? -11.575 -6.769 1.311 1.00 93.56 117 LYS A O 1
ATOM 921 N N . ASP A 1 118 ? -13.013 -5.328 2.270 1.00 91.12 118 ASP A N 1
ATOM 922 C CA . ASP A 1 118 ? -13.599 -4.848 1.014 1.00 91.12 118 ASP A CA 1
ATOM 923 C C . ASP A 1 118 ? -12.595 -3.999 0.220 1.00 91.12 118 ASP A C 1
ATOM 925 O O . ASP A 1 118 ? -12.450 -4.170 -0.992 1.00 91.12 118 ASP A O 1
ATOM 929 N N . ALA A 1 119 ? -11.826 -3.140 0.899 1.00 90.62 119 ALA A N 1
ATOM 930 C CA . ALA A 1 119 ? -10.799 -2.324 0.256 1.00 90.62 119 ALA A CA 1
ATOM 931 C C . ALA A 1 119 ? -9.685 -3.178 -0.378 1.00 90.62 119 ALA A C 1
ATOM 933 O O . ALA A 1 119 ? -9.221 -2.883 -1.484 1.00 90.62 119 ALA A O 1
ATOM 934 N N . VAL A 1 120 ? -9.269 -4.267 0.276 1.00 91.44 120 VAL A N 1
ATOM 935 C CA . VAL A 1 120 ? -8.238 -5.191 -0.233 1.00 91.44 120 VAL A CA 1
ATOM 936 C C . VAL A 1 120 ? -8.806 -6.352 -1.049 1.00 91.44 120 VAL A C 1
ATOM 938 O O . VAL A 1 120 ? -8.031 -7.173 -1.557 1.00 91.44 120 VAL A O 1
ATOM 941 N N . ALA A 1 121 ? -10.129 -6.413 -1.228 1.00 84.38 121 ALA A N 1
ATOM 942 C CA . ALA A 1 121 ? -10.771 -7.435 -2.037 1.00 84.38 121 ALA A CA 1
ATOM 943 C C . ALA A 1 121 ? -10.216 -7.395 -3.465 1.00 84.38 121 ALA A C 1
ATOM 945 O O . ALA A 1 121 ? -10.125 -6.347 -4.122 1.00 84.38 121 ALA A O 1
ATOM 946 N N . VAL A 1 122 ? -9.797 -8.564 -3.941 1.00 65.31 122 VAL A N 1
ATOM 947 C CA . VAL A 1 122 ? -9.374 -8.757 -5.322 1.00 65.31 122 VAL A CA 1
ATOM 948 C C . VAL A 1 122 ? -10.640 -8.997 -6.131 1.00 65.31 122 VAL A C 1
ATOM 950 O O . VAL A 1 122 ? -11.230 -10.066 -6.037 1.00 65.31 122 VAL A O 1
ATOM 953 N N . PHE A 1 123 ? -11.068 -8.012 -6.916 1.00 56.84 123 PHE A N 1
ATOM 954 C CA . PHE A 1 123 ? -12.019 -8.285 -7.985 1.00 56.84 123 PHE A CA 1
ATOM 955 C C . PHE A 1 123 ? -11.234 -8.993 -9.092 1.00 56.84 123 PHE A C 1
ATOM 957 O O . PHE A 1 123 ? -10.426 -8.376 -9.781 1.00 56.84 123 PHE A O 1
ATOM 964 N N . GLU A 1 124 ? -11.411 -10.308 -9.216 1.00 46.28 124 GLU A N 1
ATOM 965 C CA . GLU A 1 124 ? -10.777 -11.138 -10.257 1.00 46.28 124 GLU A CA 1
ATOM 966 C C . GLU A 1 124 ? -11.250 -10.781 -11.682 1.00 46.28 124 GLU A C 1
ATOM 968 O O . GLU A 1 124 ? -10.774 -11.345 -12.659 1.00 46.28 124 GLU A O 1
ATOM 973 N N . THR A 1 125 ? -12.156 -9.811 -11.818 1.00 42.53 125 THR A N 1
ATOM 974 C CA . THR A 1 125 ? -12.724 -9.339 -13.085 1.00 42.53 125 THR A CA 1
ATOM 975 C C . THR A 1 125 ? -11.906 -8.259 -13.795 1.00 42.53 125 THR A C 1
ATOM 977 O O . THR A 1 125 ? -12.337 -7.768 -14.829 1.00 42.53 125 THR A O 1
ATOM 980 N N . GLU A 1 126 ? -10.731 -7.878 -13.295 1.00 46.97 126 GLU A N 1
ATOM 981 C CA . GLU A 1 126 ? -9.859 -6.890 -13.957 1.00 46.97 126 GLU A CA 1
ATOM 982 C C . GLU A 1 126 ? -8.881 -7.538 -14.959 1.00 46.97 126 GLU A C 1
ATOM 984 O O . GLU A 1 126 ? -7.736 -7.112 -15.088 1.00 46.97 126 GLU A O 1
ATOM 989 N N . GLN A 1 127 ? -9.321 -8.597 -15.647 1.00 34.62 127 GLN A N 1
ATOM 990 C CA . GLN A 1 127 ? -8.679 -9.079 -16.869 1.00 34.62 127 GLN A CA 1
ATOM 991 C C . GLN A 1 127 ? -9.353 -8.427 -18.076 1.00 34.62 127 GLN A C 1
ATOM 993 O O . GLN A 1 127 ? -10.325 -8.980 -18.585 1.00 34.62 127 GLN A O 1
ATOM 998 N N . VAL A 1 128 ? -8.823 -7.289 -18.528 1.00 35.16 128 VAL A N 1
ATOM 999 C CA . VAL A 1 128 ? -8.714 -6.940 -19.957 1.00 35.16 128 VAL A CA 1
ATOM 1000 C C . VAL A 1 128 ? -7.456 -6.104 -20.140 1.00 35.16 128 VAL A C 1
ATOM 1002 O O . VAL A 1 128 ? -7.323 -5.103 -19.404 1.00 35.16 128 VAL A O 1
#

Sequence (128 aa):
MSLSRTELIGKLMWNEGGYGFGIPSLANSMAWGLATTGPDRPDLPSVVAVSGPPEKYSDDELAELTAFSERRTKHYDSYFKQRLGANLIVIDKLSDNSWLRKRMSWESGPMYSTTLKDAVAVFETEQV

pLDDT: mean 76.18, std 19.05, range [30.42, 96.75]

Radius of gyration: 14.94 Å; chains: 1; bounding box: 39×30×42 Å

Secondary structure (DSSP, 8-state):
-PPPHHHHHHHSEEE-STT--PPPEETTEE---S---BTTBPPPS-SEEEES-GGGS-HHHHHHHHHHHHHHHHHHHTT-S--SSTT-EEEE--SSS-EEEEESSTTS--EEESSHHHHT---TT---